Protein AF-A0A5C6W1E1-F1 (afdb_monomer)

Radius of gyration: 13.34 Å; Cα contacts (8 Å, |Δi|>4): 63; chains: 1; bounding box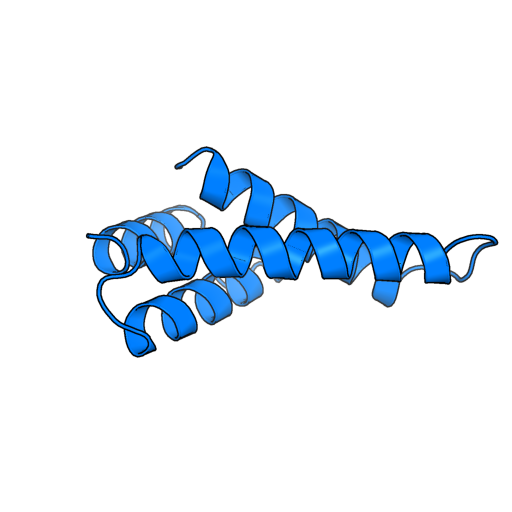: 30×20×38 Å

Solvent-accessible surface area (backbone atoms only — not comparable to full-atom values): 4687 Å² total; per-residue (Å²): 132,56,72,67,60,52,52,47,49,52,46,54,46,52,45,53,49,60,70,74,44,81,90,56,95,60,48,70,59,51,54,50,51,48,48,55,52,47,55,52,48,50,51,54,48,46,71,45,21,71,41,70,70,34,33,53,51,41,52,53,44,47,53,32,36,70,70,68,74,40,54,70,71,57,45,53,50,48,45,63,73,17,41,111

pLDDT: mean 92.9, std 3.71, range [67.62, 95.88]

Secondary structure (DSSP, 8-state):
--HHHHHHHHHHHHHHHHHHSPP-TTHHHHHHHHHHHHHHHHHHHHHHBSSHHHHHHHHHHHHHHHTTSS-HHHHHHHHHHHB-

Organism: NCBI:txid152268

Foldseek 3Di:
DDPLLVQLLVLLLVLVCLVPDDDDPCSVVSNVVSVVVNVVSLVVLCVQFPHVVLSVQLVVQSNCVSVVNHDPVRSVVSSVVGGD

Nearest PDB structures (foldseek):
  1m5i-assembly1_A  TM=4.842E-01  e=4.621E+00  Homo sapiens

Sequence (84 aa):
MDDQLQQYIDIIKKNSETMNGPDYDGREQDLLRQKEDLEMYEHELKMKSRSSENFDKLVDATVCFVNNELSQPELDEIYKQSIK

Mean predicted aligned error: 3.17 Å

Structure (mmCIF, N/CA/C/O backbone):
data_AF-A0A5C6W1E1-F1
#
_entry.id   AF-A0A5C6W1E1-F1
#
loop_
_atom_site.group_PDB
_atom_site.id
_atom_site.type_symbol
_atom_site.label_atom_id
_atom_site.label_alt_id
_atom_site.label_comp_id
_atom_site.label_asym_id
_atom_site.label_entity_id
_atom_site.label_seq_id
_atom_site.pdbx_PDB_ins_code
_atom_site.Cartn_x
_atom_site.Cartn_y
_atom_site.Cartn_z
_atom_site.occupancy
_atom_site.B_iso_or_equiv
_atom_site.auth_seq_id
_atom_site.auth_comp_id
_atom_site.auth_asym_id
_atom_site.auth_atom_id
_atom_site.pdbx_PDB_model_num
ATOM 1 N N . MET A 1 1 ? -2.895 12.038 6.629 1.00 67.62 1 MET A N 1
ATOM 2 C CA . MET A 1 1 ? -2.415 10.669 6.390 1.00 67.62 1 MET A CA 1
ATOM 3 C C . MET A 1 1 ? -1.147 10.443 7.207 1.00 67.62 1 MET A C 1
ATOM 5 O O . MET A 1 1 ? -0.398 11.396 7.376 1.00 67.62 1 MET A O 1
ATOM 9 N N . ASP A 1 2 ? -0.975 9.260 7.798 1.00 84.19 2 ASP A N 1
ATOM 10 C CA . ASP A 1 2 ? 0.229 8.862 8.553 1.00 84.19 2 ASP A CA 1
ATOM 11 C C . ASP A 1 2 ? 1.404 8.627 7.593 1.00 84.19 2 ASP A C 1
ATOM 13 O O . ASP A 1 2 ? 1.199 8.065 6.515 1.00 84.19 2 ASP A O 1
ATOM 17 N N . ASP A 1 3 ? 2.613 9.053 7.968 1.00 86.50 3 ASP A N 1
ATOM 18 C CA . ASP A 1 3 ? 3.799 8.972 7.103 1.00 86.50 3 ASP A CA 1
ATOM 19 C C . ASP A 1 3 ? 4.134 7.526 6.697 1.00 86.50 3 ASP A C 1
ATOM 21 O O . ASP A 1 3 ? 4.573 7.293 5.572 1.00 86.50 3 ASP A O 1
ATOM 25 N N . GLN A 1 4 ? 3.879 6.539 7.565 1.00 86.75 4 GLN A N 1
ATOM 26 C CA . GLN A 1 4 ? 4.106 5.129 7.234 1.00 86.75 4 GLN A CA 1
ATOM 27 C C . GLN A 1 4 ? 3.071 4.594 6.247 1.00 86.75 4 GLN A C 1
ATOM 29 O O . GLN A 1 4 ? 3.423 3.831 5.351 1.00 86.75 4 GLN A O 1
ATOM 34 N N . LEU A 1 5 ? 1.806 5.009 6.377 1.00 89.31 5 LEU A N 1
ATOM 35 C CA . LEU A 1 5 ? 0.776 4.640 5.406 1.00 89.31 5 LEU A CA 1
ATOM 36 C C . LEU A 1 5 ? 1.097 5.231 4.028 1.00 89.31 5 LEU A C 1
ATOM 38 O O . LEU A 1 5 ? 0.965 4.539 3.023 1.00 89.31 5 LEU A O 1
ATOM 42 N N . GLN A 1 6 ? 1.563 6.483 3.981 1.00 92.38 6 GLN A N 1
ATOM 43 C CA . GLN A 1 6 ? 1.974 7.117 2.729 1.00 92.38 6 GLN A CA 1
ATOM 44 C C . GLN A 1 6 ? 3.145 6.371 2.073 1.00 92.38 6 GLN A C 1
ATOM 46 O O . GLN A 1 6 ? 3.095 6.091 0.879 1.00 92.38 6 GLN A O 1
ATOM 51 N N . GLN A 1 7 ? 4.164 5.992 2.849 1.00 92.44 7 GLN A N 1
ATOM 52 C CA . GLN A 1 7 ? 5.298 5.220 2.332 1.00 92.44 7 GLN A CA 1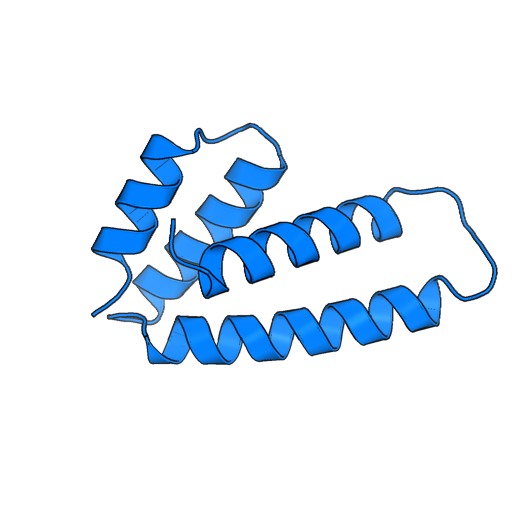
ATOM 53 C C . GLN A 1 7 ? 4.868 3.846 1.803 1.00 92.44 7 GLN A C 1
ATOM 55 O O . GLN A 1 7 ? 5.307 3.438 0.729 1.00 92.44 7 GLN A O 1
ATOM 60 N N . TYR A 1 8 ? 3.961 3.164 2.506 1.00 93.81 8 TYR A N 1
ATOM 61 C CA . TYR A 1 8 ? 3.412 1.886 2.057 1.00 93.81 8 TYR A CA 1
ATOM 62 C C . TYR A 1 8 ? 2.647 2.015 0.727 1.00 93.81 8 TYR A C 1
ATOM 64 O O . TYR A 1 8 ? 2.886 1.238 -0.200 1.00 93.81 8 TYR A O 1
ATOM 72 N N . ILE A 1 9 ? 1.796 3.041 0.591 1.00 94.75 9 ILE A N 1
ATOM 73 C CA . ILE A 1 9 ? 1.095 3.368 -0.663 1.00 94.75 9 ILE A CA 1
ATOM 74 C C . ILE A 1 9 ? 2.089 3.579 -1.809 1.00 94.75 9 ILE A C 1
ATOM 76 O O . ILE A 1 9 ? 1.909 3.027 -2.898 1.00 94.75 9 ILE A O 1
ATOM 80 N N . ASP A 1 10 ? 3.133 4.377 -1.577 1.00 95.19 10 ASP A N 1
ATOM 81 C CA . ASP A 1 10 ? 4.110 4.729 -2.608 1.00 95.19 10 ASP A CA 1
ATOM 82 C C . ASP A 1 10 ? 4.858 3.490 -3.120 1.00 95.19 10 ASP A C 1
ATOM 84 O O . ASP A 1 10 ? 5.116 3.371 -4.321 1.00 95.19 10 ASP A O 1
ATOM 88 N N . ILE A 1 11 ? 5.158 2.534 -2.236 1.00 95.38 11 ILE A N 1
ATOM 89 C CA . ILE A 1 11 ? 5.819 1.282 -2.613 1.00 95.38 11 ILE A CA 1
ATOM 90 C C . ILE A 1 11 ? 4.872 0.367 -3.387 1.00 95.38 11 ILE A C 1
ATOM 92 O O . ILE A 1 11 ? 5.286 -0.153 -4.421 1.00 95.38 11 ILE A O 1
ATOM 96 N N . ILE A 1 12 ? 3.612 0.203 -2.963 1.00 94.75 12 ILE A N 1
ATOM 97 C CA . ILE A 1 12 ? 2.621 -0.582 -3.728 1.00 94.75 12 ILE A CA 1
ATOM 98 C C . ILE A 1 12 ? 2.474 -0.003 -5.134 1.00 94.75 12 ILE A C 1
ATOM 100 O O . ILE A 1 12 ? 2.493 -0.739 -6.122 1.00 94.75 12 ILE A O 1
ATOM 104 N N . LYS A 1 13 ? 2.372 1.324 -5.237 1.00 94.69 13 LYS A N 1
ATOM 105 C CA . LYS A 1 13 ? 2.267 2.010 -6.522 1.00 94.69 13 LYS A CA 1
ATOM 106 C C . LYS A 1 13 ? 3.497 1.760 -7.391 1.00 94.69 13 LYS A C 1
ATOM 108 O O . LYS A 1 13 ? 3.354 1.309 -8.525 1.00 94.69 13 LYS A O 1
ATOM 113 N N . LYS A 1 14 ? 4.697 1.973 -6.848 1.00 94.25 14 LYS A N 1
ATOM 114 C CA . LYS A 1 14 ? 5.958 1.732 -7.560 1.00 94.25 14 LYS A CA 1
ATOM 115 C C . LYS A 1 14 ? 6.105 0.269 -7.984 1.00 94.25 14 LYS A C 1
ATOM 117 O O . LYS A 1 14 ? 6.589 -0.009 -9.082 1.00 94.25 14 LYS A O 1
ATOM 122 N N . ASN A 1 15 ? 5.672 -0.664 -7.142 1.00 94.94 15 ASN A N 1
ATOM 123 C CA . ASN A 1 15 ? 5.696 -2.088 -7.439 1.00 94.94 15 ASN A CA 1
ATOM 124 C C . ASN A 1 15 ? 4.740 -2.457 -8.567 1.00 94.94 15 ASN A C 1
ATOM 126 O O . ASN A 1 15 ? 5.163 -3.092 -9.531 1.00 94.94 15 ASN A O 1
ATOM 130 N N . SER A 1 16 ? 3.504 -1.961 -8.520 1.00 91.94 16 SER A N 1
ATOM 131 C CA . SER A 1 16 ? 2.534 -2.122 -9.603 1.00 91.94 16 SER A CA 1
ATOM 132 C C . SER A 1 16 ? 3.049 -1.536 -10.923 1.00 91.94 16 SER A C 1
ATOM 134 O O . SER A 1 16 ? 2.977 -2.190 -11.964 1.00 91.94 16 SER A O 1
ATOM 136 N N . GLU A 1 17 ? 3.647 -0.343 -10.894 1.00 93.25 17 GLU A N 1
ATOM 137 C CA . GLU A 1 17 ? 4.260 0.288 -12.069 1.00 93.25 17 GLU A CA 1
ATOM 138 C C . GLU A 1 17 ? 5.436 -0.535 -12.620 1.00 93.25 17 GLU A C 1
ATOM 140 O O . GLU A 1 17 ? 5.556 -0.703 -13.831 1.00 93.25 17 GLU A O 1
ATOM 145 N N . THR A 1 18 ? 6.273 -1.110 -11.753 1.00 93.75 18 THR A N 1
ATOM 146 C CA . THR A 1 18 ? 7.422 -1.945 -12.154 1.00 93.75 18 THR A CA 1
ATOM 147 C C . THR A 1 18 ? 6.976 -3.305 -12.710 1.00 93.75 18 THR A C 1
ATOM 149 O O . THR A 1 18 ? 7.555 -3.825 -13.670 1.00 93.75 18 THR A O 1
ATOM 152 N N . MET A 1 19 ? 5.924 -3.895 -12.136 1.00 91.12 19 MET A N 1
ATOM 153 C CA . MET A 1 19 ? 5.340 -5.155 -12.602 1.00 91.12 19 MET A CA 1
ATOM 154 C C . MET A 1 19 ? 4.656 -4.999 -13.961 1.00 91.12 19 MET A C 1
ATOM 156 O O . MET A 1 19 ? 4.828 -5.860 -14.821 1.00 91.12 19 MET A O 1
ATOM 160 N N . ASN A 1 20 ? 3.923 -3.904 -14.165 1.00 91.69 20 ASN A N 1
ATOM 161 C CA . ASN A 1 20 ? 3.150 -3.658 -15.385 1.00 91.69 20 ASN A CA 1
ATOM 162 C C . ASN A 1 20 ? 3.917 -2.860 -16.456 1.00 91.69 20 ASN A C 1
ATOM 164 O O . ASN A 1 20 ? 3.443 -2.726 -17.585 1.00 91.69 20 ASN A O 1
ATOM 168 N N . GLY A 1 21 ? 5.081 -2.313 -16.107 1.00 90.88 21 GLY A N 1
ATOM 169 C CA . GLY A 1 21 ? 5.928 -1.526 -16.993 1.00 90.88 21 GLY A CA 1
ATOM 170 C C . GLY A 1 21 ? 6.699 -2.354 -18.029 1.00 90.88 21 GLY A C 1
ATOM 171 O O . GLY A 1 21 ? 6.711 -3.589 -17.980 1.00 90.88 21 GLY A O 1
ATOM 172 N N . PRO A 1 22 ? 7.358 -1.675 -18.988 1.00 90.69 22 PRO A N 1
ATOM 173 C CA . PRO A 1 22 ? 8.241 -2.327 -19.946 1.00 90.69 22 PRO A CA 1
ATOM 174 C C . PRO A 1 22 ? 9.411 -3.003 -19.231 1.00 90.69 22 PRO A C 1
ATOM 176 O O . PRO A 1 22 ? 9.833 -2.579 -18.156 1.00 90.69 22 PRO A O 1
ATOM 179 N N . ASP A 1 23 ? 9.950 -4.045 -19.853 1.00 93.38 23 ASP A N 1
ATOM 180 C CA . ASP A 1 23 ? 11.114 -4.732 -19.312 1.00 93.38 23 ASP A CA 1
ATOM 181 C C . ASP A 1 23 ? 12.380 -3.874 -19.443 1.00 93.38 23 ASP A C 1
ATOM 183 O O . ASP A 1 23 ? 12.551 -3.155 -20.433 1.00 93.38 23 ASP A O 1
ATOM 187 N N . TYR A 1 24 ? 13.253 -3.935 -18.439 1.00 93.75 24 TYR A N 1
ATOM 188 C CA . TYR A 1 24 ? 14.501 -3.174 -18.403 1.00 93.75 24 TYR A CA 1
ATOM 189 C C . TYR A 1 24 ? 15.571 -3.878 -17.563 1.00 93.75 24 TYR A C 1
ATOM 191 O O . TYR A 1 24 ? 15.269 -4.610 -16.616 1.00 93.75 24 TYR A O 1
ATOM 199 N N . ASP A 1 25 ? 16.839 -3.619 -17.882 1.00 95.88 25 ASP A N 1
ATOM 200 C CA . ASP A 1 25 ? 17.972 -4.159 -17.130 1.00 95.88 25 ASP A CA 1
ATOM 201 C C . ASP A 1 25 ? 17.922 -3.687 -15.670 1.00 95.88 25 ASP A C 1
ATOM 203 O O . ASP A 1 25 ? 17.983 -2.492 -15.383 1.00 95.88 25 ASP A O 1
ATOM 207 N N . GLY A 1 26 ? 17.831 -4.636 -14.736 1.00 94.44 26 GLY A N 1
ATOM 208 C CA . GLY A 1 26 ? 17.725 -4.354 -13.300 1.00 94.44 26 GLY A CA 1
ATOM 209 C C . GLY A 1 26 ? 16.303 -4.403 -12.737 1.00 94.44 26 GLY A C 1
ATOM 210 O O . GLY A 1 26 ? 16.152 -4.366 -11.517 1.00 94.44 26 GLY A O 1
ATOM 211 N N . ARG A 1 27 ? 15.272 -4.592 -13.573 1.00 94.56 27 ARG A N 1
ATOM 212 C CA . ARG A 1 27 ? 13.874 -4.719 -13.128 1.00 94.56 27 ARG A CA 1
ATOM 213 C C . ARG A 1 27 ? 13.672 -5.790 -12.061 1.00 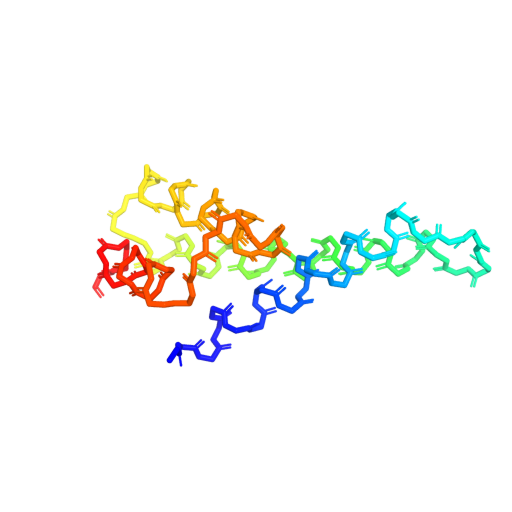94.56 27 ARG A C 1
ATOM 215 O O . ARG A 1 27 ? 12.985 -5.547 -11.077 1.00 94.56 27 ARG A O 1
ATOM 222 N N . GLU A 1 28 ? 14.288 -6.961 -12.213 1.00 94.69 28 GLU A N 1
ATOM 223 C CA . GLU A 1 28 ? 14.184 -8.038 -11.217 1.00 94.69 28 GLU A CA 1
ATOM 224 C C . GLU A 1 28 ? 14.768 -7.635 -9.855 1.00 94.69 28 GLU A C 1
ATOM 226 O O . GLU A 1 28 ? 14.205 -7.969 -8.814 1.00 94.69 28 GLU A O 1
ATOM 231 N N . GLN A 1 29 ? 15.875 -6.884 -9.848 1.00 95.56 29 GLN A N 1
ATOM 232 C CA . GLN A 1 29 ? 16.489 -6.390 -8.614 1.00 95.56 29 GLN A CA 1
ATOM 233 C C . GLN A 1 29 ? 15.630 -5.306 -7.962 1.00 95.56 29 GLN A C 1
ATOM 235 O O . GLN A 1 29 ? 15.505 -5.277 -6.739 1.00 95.56 29 GLN A O 1
ATOM 240 N N . ASP A 1 30 ? 15.018 -4.436 -8.766 1.00 95.12 30 ASP A N 1
ATOM 241 C CA . ASP A 1 30 ? 14.085 -3.429 -8.269 1.00 95.12 30 ASP A CA 1
ATOM 242 C C . ASP A 1 30 ? 12.827 -4.073 -7.682 1.00 95.12 30 ASP A C 1
ATOM 244 O O . ASP A 1 30 ? 12.415 -3.688 -6.590 1.00 95.12 30 ASP A O 1
ATOM 248 N N . LEU A 1 31 ? 12.259 -5.087 -8.343 1.00 94.69 31 LEU A N 1
ATOM 249 C CA . LEU A 1 31 ? 11.133 -5.862 -7.815 1.00 94.69 31 LEU A CA 1
ATOM 250 C C . LEU A 1 31 ? 11.495 -6.565 -6.503 1.00 94.69 31 LEU A C 1
ATOM 252 O O . LEU A 1 31 ? 10.679 -6.585 -5.583 1.00 94.69 31 LEU A O 1
ATOM 256 N N . LEU A 1 32 ? 12.712 -7.107 -6.391 1.00 95.75 32 LEU A N 1
ATOM 257 C CA . LEU A 1 32 ? 13.185 -7.736 -5.160 1.00 95.75 32 LEU A CA 1
ATOM 258 C C . LEU A 1 32 ? 13.274 -6.726 -4.008 1.00 95.75 32 LEU A C 1
ATOM 260 O O . LEU A 1 32 ? 12.719 -6.982 -2.946 1.00 95.75 32 LEU A O 1
ATOM 264 N N . ARG A 1 33 ? 13.897 -5.563 -4.233 1.00 95.62 33 ARG A N 1
ATOM 265 C CA . ARG A 1 33 ? 14.000 -4.501 -3.215 1.00 95.62 33 ARG A CA 1
ATOM 266 C C . ARG A 1 33 ? 12.633 -3.979 -2.794 1.00 95.62 33 ARG A C 1
ATOM 268 O O . ARG A 1 33 ? 12.361 -3.842 -1.612 1.00 95.62 33 ARG A O 1
ATOM 275 N N . GLN A 1 34 ? 11.750 -3.738 -3.761 1.00 95.19 34 GLN A N 1
ATOM 276 C CA . GLN A 1 34 ? 10.387 -3.290 -3.477 1.00 95.19 34 GLN A CA 1
ATOM 277 C C . GLN A 1 34 ? 9.612 -4.327 -2.661 1.00 95.19 34 GLN A C 1
ATOM 279 O O . GLN A 1 34 ? 8.821 -3.952 -1.804 1.00 95.19 34 GLN A O 1
ATOM 284 N N . LYS A 1 35 ? 9.844 -5.624 -2.895 1.00 94.44 35 LYS A N 1
ATOM 285 C CA . LYS A 1 35 ? 9.255 -6.690 -2.083 1.00 94.44 35 LYS A CA 1
ATOM 286 C C . LYS A 1 35 ? 9.785 -6.673 -0.645 1.00 94.44 35 LYS A C 1
ATOM 288 O O . LYS A 1 35 ? 8.990 -6.803 0.277 1.00 94.44 35 LYS A O 1
ATOM 293 N N . GLU A 1 36 ? 11.091 -6.497 -0.453 1.00 95.81 36 GLU A N 1
ATOM 294 C CA . GLU A 1 36 ? 11.689 -6.361 0.885 1.00 95.81 36 GLU A CA 1
ATOM 295 C C . GLU A 1 36 ? 11.120 -5.141 1.628 1.00 95.81 36 GLU A C 1
ATOM 297 O O . GLU A 1 36 ? 10.758 -5.244 2.802 1.00 95.81 36 GLU A O 1
ATOM 302 N N . ASP A 1 37 ? 10.967 -4.011 0.929 1.00 94.94 37 ASP A N 1
ATOM 303 C CA . ASP A 1 37 ? 10.342 -2.810 1.481 1.00 94.94 37 ASP A CA 1
ATOM 304 C C . ASP A 1 37 ? 8.876 -3.084 1.872 1.00 94.94 37 ASP A C 1
ATOM 306 O O . ASP A 1 37 ? 8.472 -2.772 2.993 1.00 94.94 37 ASP A O 1
ATOM 310 N N . LEU A 1 38 ? 8.083 -3.722 0.998 1.00 94.12 38 LEU A N 1
ATOM 311 C CA . LEU A 1 38 ? 6.696 -4.108 1.301 1.00 94.12 38 LEU A CA 1
ATOM 312 C C . LEU A 1 38 ? 6.610 -4.968 2.563 1.00 94.12 38 LEU A C 1
ATOM 314 O O . LEU A 1 38 ? 5.829 -4.650 3.455 1.00 94.12 38 LEU A O 1
ATOM 318 N N . GLU A 1 39 ? 7.433 -6.013 2.672 1.00 94.25 39 GLU A N 1
ATOM 319 C CA . GLU A 1 39 ? 7.444 -6.905 3.837 1.00 94.25 39 GLU A CA 1
ATOM 320 C C . GLU A 1 39 ? 7.770 -6.148 5.137 1.00 94.25 39 GLU A C 1
ATOM 322 O O . GLU A 1 39 ? 7.157 -6.402 6.179 1.00 94.25 39 GLU A O 1
ATOM 327 N N . MET A 1 40 ? 8.697 -5.186 5.082 1.00 94.69 40 MET A N 1
ATOM 328 C CA . MET A 1 40 ? 9.043 -4.334 6.221 1.00 94.69 40 MET A CA 1
ATOM 329 C C . MET A 1 40 ? 7.858 -3.455 6.652 1.00 94.69 40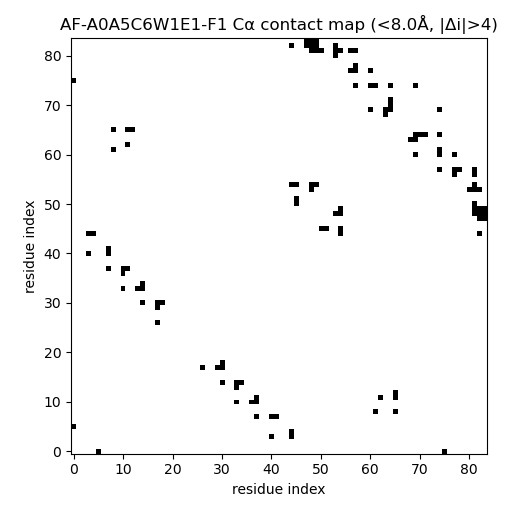 MET A C 1
ATOM 331 O O . MET A 1 40 ? 7.477 -3.476 7.825 1.00 94.69 40 MET A O 1
ATOM 335 N N . TYR A 1 41 ? 7.242 -2.718 5.725 1.00 92.50 41 TYR A N 1
ATOM 336 C CA . TYR A 1 41 ? 6.115 -1.835 6.049 1.00 92.50 41 TYR A CA 1
ATOM 337 C C . TYR A 1 41 ? 4.868 -2.610 6.484 1.00 92.50 41 TYR A C 1
ATOM 339 O O . TYR A 1 41 ? 4.185 -2.201 7.425 1.00 92.50 41 TYR A O 1
ATOM 347 N N . GLU A 1 42 ? 4.591 -3.759 5.869 1.00 93.12 42 GLU A N 1
ATOM 348 C CA . GLU A 1 42 ? 3.504 -4.648 6.284 1.00 93.12 42 GLU A CA 1
ATOM 349 C C . GLU A 1 42 ? 3.705 -5.153 7.709 1.00 93.12 42 GLU A C 1
ATOM 351 O O . GLU A 1 42 ? 2.758 -5.178 8.501 1.00 93.12 42 GLU A O 1
ATOM 356 N N . HIS A 1 43 ? 4.940 -5.504 8.075 1.00 93.56 43 HIS A N 1
ATOM 357 C CA . HIS A 1 43 ? 5.256 -5.902 9.438 1.00 93.56 43 HIS A CA 1
ATOM 358 C C . HIS A 1 43 ? 4.957 -4.779 10.444 1.00 93.56 43 HIS A C 1
ATOM 360 O O . HIS A 1 43 ? 4.308 -5.016 11.468 1.00 93.56 43 HIS A O 1
ATOM 366 N N . GLU A 1 44 ? 5.368 -3.547 10.145 1.00 92.00 44 GLU A N 1
ATOM 367 C CA . GLU A 1 44 ? 5.121 -2.386 11.005 1.00 92.00 44 GLU A CA 1
ATOM 368 C C . GLU A 1 44 ? 3.625 -2.053 11.130 1.00 92.00 44 GLU A C 1
ATOM 370 O O . GLU A 1 44 ? 3.109 -1.873 12.242 1.00 92.00 44 GLU A O 1
ATOM 375 N N . LEU A 1 45 ? 2.898 -2.039 10.011 1.00 91.62 45 LEU A N 1
ATOM 376 C CA . LEU A 1 45 ? 1.454 -1.799 9.984 1.00 91.62 45 LEU A CA 1
ATOM 377 C C . LEU A 1 45 ? 0.687 -2.887 10.739 1.00 91.62 45 LEU A C 1
ATOM 379 O O . LEU A 1 45 ? -0.242 -2.587 11.496 1.00 91.62 45 LEU A O 1
ATOM 383 N N . LYS A 1 46 ? 1.102 -4.149 10.618 1.00 93.00 46 LYS A N 1
ATOM 384 C CA . LYS A 1 46 ? 0.506 -5.267 11.356 1.00 93.00 46 LYS A CA 1
ATOM 385 C C . LYS A 1 46 ? 0.706 -5.140 12.865 1.00 93.00 46 LYS A C 1
ATOM 387 O O . LYS A 1 46 ? -0.210 -5.441 13.628 1.00 93.00 46 LYS A O 1
ATOM 392 N N 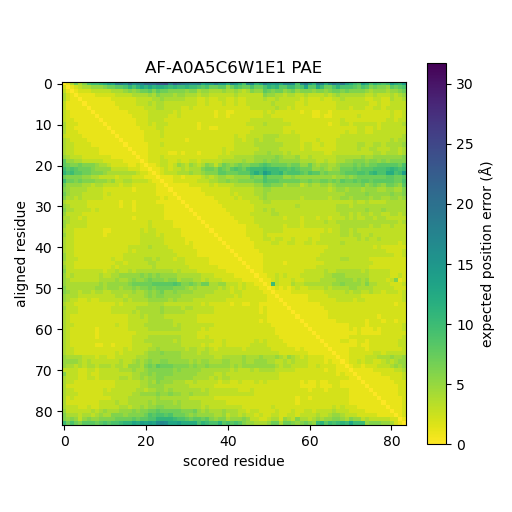. MET A 1 47 ? 1.861 -4.647 13.311 1.00 91.88 47 MET A N 1
ATOM 393 C CA . MET A 1 47 ? 2.129 -4.391 14.734 1.00 91.88 47 MET A CA 1
ATOM 394 C C . MET A 1 47 ? 1.239 -3.271 15.301 1.00 91.88 47 MET A C 1
ATOM 396 O O . MET A 1 47 ? 0.739 -3.378 16.431 1.00 91.88 47 MET A O 1
ATOM 400 N N . LYS A 1 48 ? 0.990 -2.226 14.500 1.00 90.12 48 LYS A N 1
ATOM 401 C CA . LYS A 1 48 ? 0.067 -1.125 14.829 1.00 90.12 48 LYS A CA 1
ATOM 402 C C . LYS A 1 48 ? -1.408 -1.526 14.761 1.00 90.12 48 LYS A C 1
ATOM 404 O O . LYS A 1 48 ? -2.237 -0.928 15.449 1.00 90.12 48 LYS A O 1
ATOM 409 N N . SER A 1 49 ? -1.739 -2.534 13.962 1.00 91.50 49 SER A N 1
ATOM 410 C CA . SER A 1 49 ? -3.116 -2.965 13.734 1.00 91.50 49 SER A CA 1
ATOM 411 C C . SER A 1 49 ? -3.756 -3.567 14.987 1.00 91.50 49 SER A C 1
ATOM 413 O O . SER A 1 49 ? -3.110 -4.221 15.815 1.00 91.50 49 SER A O 1
ATOM 415 N N . ARG A 1 50 ? -5.064 -3.342 15.143 1.00 90.94 50 ARG A N 1
ATOM 416 C CA . ARG A 1 50 ? -5.876 -3.871 16.255 1.00 90.94 50 ARG A CA 1
ATOM 417 C C . ARG A 1 50 ? -6.045 -5.388 16.186 1.00 90.94 50 ARG A C 1
ATOM 419 O O . ARG A 1 50 ? -6.117 -6.033 17.228 1.00 90.94 50 ARG A O 1
ATOM 426 N N . SER A 1 51 ? -6.093 -5.943 14.979 1.00 92.62 51 SER A N 1
ATOM 427 C CA . SER A 1 51 ? -6.228 -7.372 14.689 1.00 92.62 51 SER A CA 1
ATOM 428 C C . SER A 1 51 ? -5.601 -7.692 13.329 1.00 92.62 51 SER A C 1
ATOM 430 O O . SER A 1 51 ? -5.319 -6.782 12.548 1.00 92.62 51 SER A O 1
ATOM 432 N N . SER A 1 52 ? -5.405 -8.980 13.030 1.00 91.81 52 SER A N 1
ATOM 433 C CA . SER A 1 52 ? -5.015 -9.415 11.682 1.00 91.81 52 SER A CA 1
ATOM 434 C C . SER A 1 52 ? -6.081 -9.069 10.644 1.00 91.81 52 SER A C 1
ATOM 436 O O . SER A 1 52 ? -5.740 -8.572 9.587 1.00 91.81 52 SER A O 1
ATOM 438 N N . GLU A 1 53 ? -7.365 -9.223 10.979 1.00 94.12 53 GLU A N 1
ATOM 439 C CA . GLU A 1 53 ? -8.476 -8.868 10.084 1.00 94.12 53 GLU A CA 1
ATOM 440 C C . GLU A 1 53 ? -8.461 -7.378 9.705 1.00 94.12 53 GLU A C 1
ATOM 442 O O . GLU A 1 53 ? -8.733 -7.013 8.566 1.00 94.12 53 GLU A O 1
ATOM 447 N N . ASN A 1 54 ? -8.128 -6.501 10.654 1.00 92.69 54 ASN A N 1
ATOM 448 C CA . ASN A 1 54 ? -8.009 -5.072 10.383 1.00 92.69 54 ASN A CA 1
ATOM 449 C C . ASN A 1 54 ? -6.790 -4.750 9.515 1.00 92.69 54 ASN A C 1
ATOM 451 O O . ASN A 1 54 ? -6.862 -3.856 8.679 1.00 92.69 54 ASN A O 1
ATOM 455 N N . PHE A 1 55 ? -5.687 -5.475 9.705 1.00 94.38 55 PHE A N 1
ATOM 456 C CA . PHE A 1 55 ? -4.528 -5.363 8.827 1.00 94.38 55 PHE A CA 1
ATOM 457 C C . PHE A 1 55 ? -4.880 -5.792 7.396 1.00 94.38 55 PHE A C 1
ATOM 459 O O . PHE A 1 55 ? -4.627 -5.030 6.470 1.00 94.38 55 PHE A O 1
ATOM 466 N N . ASP A 1 56 ? -5.543 -6.937 7.219 1.00 94.75 56 ASP A N 1
ATOM 467 C CA . ASP A 1 56 ? -5.943 -7.437 5.896 1.00 94.75 56 ASP A CA 1
ATOM 468 C C . ASP A 1 56 ? -6.859 -6.426 5.177 1.00 94.75 56 ASP A C 1
ATOM 470 O O . ASP A 1 56 ? -6.620 -6.071 4.026 1.00 94.75 56 ASP A O 1
ATOM 474 N N . LYS A 1 57 ? -7.839 -5.847 5.893 1.00 94.94 57 LYS A N 1
ATOM 475 C CA . LYS A 1 57 ? -8.700 -4.770 5.365 1.00 94.94 57 LYS A CA 1
ATOM 476 C C . LYS A 1 57 ? -7.919 -3.523 4.955 1.00 94.94 57 LYS A C 1
ATOM 478 O O . LYS A 1 57 ? -8.283 -2.873 3.979 1.00 94.94 57 LYS A O 1
ATOM 483 N N . LEU A 1 58 ? -6.886 -3.157 5.714 1.00 94.56 58 LEU A N 1
ATOM 484 C CA . LEU A 1 58 ? -6.035 -2.017 5.385 1.00 94.56 58 LEU A CA 1
ATOM 485 C C . LEU A 1 58 ? -5.221 -2.286 4.114 1.00 94.56 58 LEU A C 1
ATOM 487 O O . LEU A 1 58 ? -5.124 -1.398 3.268 1.00 94.56 58 LEU A O 1
ATOM 491 N N . VAL A 1 59 ? -4.665 -3.491 3.965 1.00 94.56 59 VAL A N 1
ATOM 492 C CA . VAL A 1 59 ? -3.933 -3.899 2.756 1.00 94.56 59 VAL A CA 1
ATOM 493 C C . VAL A 1 59 ? -4.855 -3.839 1.538 1.00 94.56 59 VAL A C 1
ATOM 495 O O . VAL A 1 59 ? -4.539 -3.134 0.579 1.00 94.56 59 VAL A O 1
ATOM 498 N N . ASP A 1 60 ? -6.031 -4.468 1.616 1.00 95.81 60 ASP A N 1
ATOM 499 C CA . ASP A 1 60 ? -7.034 -4.446 0.544 1.00 95.81 60 ASP A CA 1
ATOM 500 C C . ASP A 1 60 ? -7.429 -3.009 0.171 1.00 95.81 60 ASP A C 1
ATOM 502 O O . ASP A 1 60 ? -7.418 -2.633 -1.001 1.00 95.81 60 ASP A O 1
ATOM 506 N N . ALA A 1 61 ? -7.712 -2.164 1.167 1.00 95.62 61 ALA A N 1
ATOM 507 C CA . ALA A 1 61 ? -8.060 -0.765 0.937 1.00 95.62 61 ALA A CA 1
ATOM 508 C C . ALA A 1 61 ? -6.924 0.021 0.272 1.00 95.62 61 ALA A C 1
ATOM 510 O O . ALA A 1 61 ? -7.179 0.868 -0.585 1.00 95.62 61 ALA A O 1
ATOM 511 N N . THR A 1 62 ? -5.673 -0.261 0.639 1.00 94.62 62 THR A N 1
ATOM 512 C CA . THR A 1 62 ? -4.502 0.400 0.052 1.00 94.62 62 THR A CA 1
ATOM 513 C C . THR A 1 62 ? -4.336 0.015 -1.419 1.00 94.62 62 THR A C 1
ATOM 515 O O . THR A 1 62 ? -4.078 0.881 -2.256 1.00 94.62 62 THR A O 1
ATOM 518 N N . VAL A 1 63 ? -4.559 -1.256 -1.763 1.00 94.31 63 VAL A N 1
ATOM 519 C CA . VAL A 1 63 ? -4.557 -1.731 -3.155 1.00 94.31 63 VAL A CA 1
ATOM 520 C C . VAL A 1 63 ? -5.688 -1.082 -3.959 1.00 94.31 63 VAL A C 1
ATOM 522 O O . VAL A 1 63 ? -5.432 -0.540 -5.036 1.00 94.31 63 VAL A O 1
ATOM 525 N N . CYS A 1 64 ? -6.913 -1.046 -3.420 1.00 95.19 64 CYS A N 1
ATOM 526 C CA . CYS A 1 64 ? -8.042 -0.352 -4.050 1.00 95.19 64 CYS A CA 1
ATOM 527 C C . CYS A 1 64 ? -7.740 1.140 -4.269 1.00 95.19 64 CYS A C 1
ATOM 529 O O . CYS A 1 64 ? -8.042 1.691 -5.326 1.00 95.19 64 CYS A O 1
ATOM 531 N N . PHE A 1 65 ? -7.100 1.800 -3.299 1.00 94.88 65 PHE A N 1
ATOM 532 C CA . PHE A 1 65 ? -6.700 3.202 -3.418 1.00 94.88 65 PHE A CA 1
ATOM 533 C C . PHE A 1 65 ? -5.6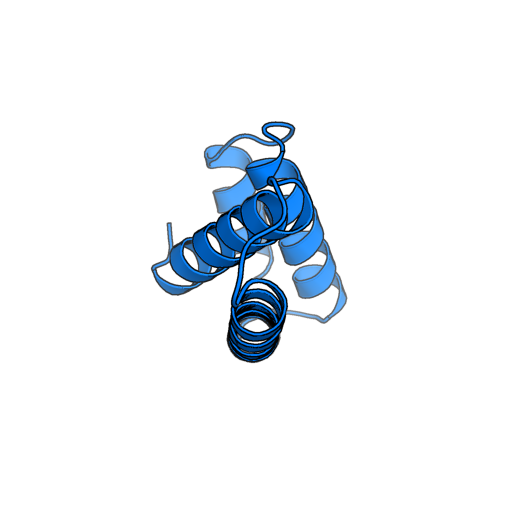89 3.419 -4.551 1.00 94.88 65 PHE A C 1
ATOM 535 O O . PHE A 1 65 ? -5.880 4.310 -5.379 1.00 94.88 65 PHE A O 1
ATOM 542 N N . VAL A 1 66 ? -4.650 2.582 -4.647 1.00 94.19 6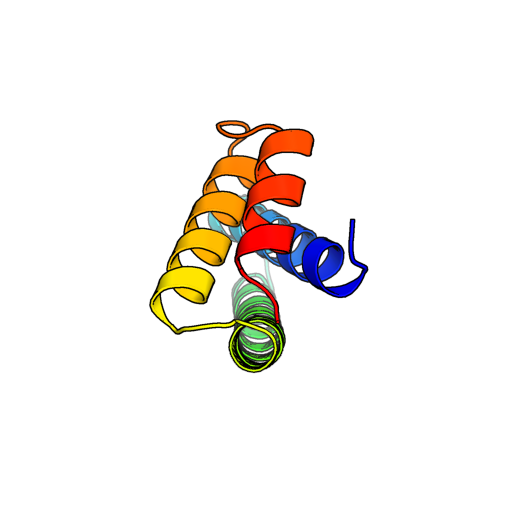6 VAL A N 1
ATOM 543 C CA . VAL A 1 66 ? -3.648 2.659 -5.728 1.00 94.19 66 VAL A CA 1
ATOM 544 C C . VAL A 1 66 ? -4.283 2.445 -7.107 1.00 94.19 66 VAL A C 1
ATOM 546 O O . VAL A 1 66 ? -3.892 3.103 -8.073 1.00 94.19 66 VAL A O 1
ATOM 549 N N . ASN A 1 67 ? -5.307 1.595 -7.194 1.00 92.44 67 ASN A N 1
ATOM 550 C CA . ASN A 1 67 ? -6.067 1.359 -8.422 1.00 92.44 67 ASN A CA 1
ATOM 551 C C . ASN A 1 67 ? -7.127 2.441 -8.720 1.00 92.44 67 ASN A C 1
ATOM 553 O O . ASN A 1 67 ? -7.810 2.355 -9.738 1.00 92.44 67 ASN A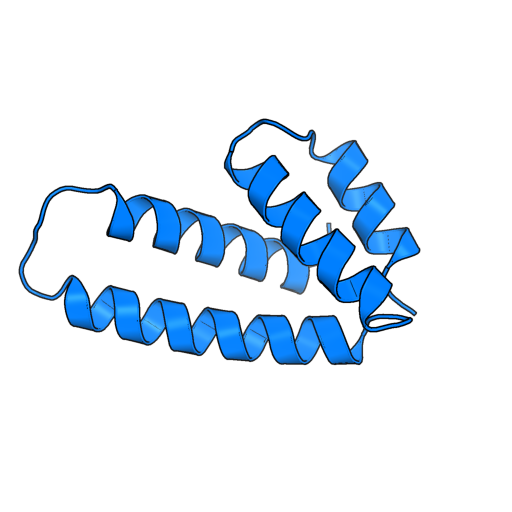 O 1
ATOM 557 N N . ASN A 1 68 ? -7.231 3.496 -7.900 1.00 92.00 68 ASN A N 1
ATOM 558 C CA . ASN A 1 68 ? -8.261 4.545 -7.974 1.00 92.00 68 ASN A CA 1
ATOM 559 C C . ASN A 1 68 ? -9.702 4.029 -7.783 1.00 92.00 68 ASN A C 1
ATOM 561 O O . ASN A 1 68 ? -10.658 4.665 -8.225 1.00 92.00 68 ASN A O 1
ATOM 565 N N . GLU A 1 69 ? -9.863 2.886 -7.120 1.00 95.00 69 GLU A N 1
ATOM 566 C CA . GLU A 1 69 ? -11.156 2.276 -6.782 1.00 95.00 69 GLU A CA 1
ATOM 567 C C . GLU A 1 69 ? -11.670 2.731 -5.407 1.00 95.00 69 GLU A C 1
ATOM 569 O O . GLU A 1 69 ? -12.816 2.468 -5.049 1.00 95.00 69 GLU A O 1
ATOM 574 N N . LEU A 1 70 ? -10.824 3.422 -4.639 1.00 95.44 70 LEU A N 1
ATOM 575 C CA . LEU A 1 70 ? -11.116 3.934 -3.306 1.00 95.44 70 LEU A CA 1
ATOM 576 C C . LEU A 1 70 ? -10.540 5.347 -3.157 1.00 95.44 70 LEU A C 1
ATOM 578 O O . LEU A 1 70 ? -9.441 5.631 -3.635 1.00 95.44 70 LEU A O 1
ATOM 582 N N . SER A 1 71 ? -11.276 6.253 -2.516 1.00 94.44 71 SER A N 1
ATOM 583 C CA . SER A 1 71 ? -10.834 7.636 -2.323 1.00 94.44 71 SER A CA 1
ATOM 584 C C . SER A 1 71 ? -9.921 7.795 -1.103 1.00 94.44 71 SER A C 1
ATOM 586 O O . SER A 1 71 ? -9.936 7.000 -0.164 1.00 94.44 71 SER A O 1
ATOM 588 N N . GLN A 1 72 ? -9.133 8.874 -1.078 1.00 92.81 72 GLN A N 1
ATOM 589 C CA . GLN A 1 72 ? -8.247 9.165 0.054 1.00 92.81 72 GLN A CA 1
ATOM 590 C C . GLN A 1 72 ? -8.988 9.296 1.403 1.00 92.81 72 GLN A C 1
ATOM 592 O O . GLN A 1 72 ? -8.496 8.742 2.387 1.00 92.81 72 GLN A O 1
ATOM 597 N N . PRO A 1 73 ? -10.158 9.968 1.494 1.00 94.62 73 PRO A N 1
ATOM 598 C CA . PRO A 1 73 ? -10.926 10.016 2.739 1.00 94.62 73 PRO A CA 1
ATOM 599 C C . PRO A 1 73 ? -11.374 8.639 3.241 1.00 94.62 73 PRO A C 1
ATOM 601 O O . PRO A 1 73 ? -11.327 8.394 4.445 1.00 94.62 73 PRO A O 1
ATOM 604 N N . GLU A 1 74 ? -11.773 7.740 2.336 1.00 95.12 74 GLU A N 1
ATOM 605 C CA . GLU A 1 74 ? -12.167 6.368 2.684 1.00 95.12 74 GLU A CA 1
ATOM 606 C C . GLU A 1 74 ? -10.970 5.567 3.211 1.00 95.12 74 GLU A C 1
ATOM 608 O O . GLU A 1 74 ? -11.091 4.869 4.218 1.00 95.12 74 GLU A O 1
ATOM 613 N N . LEU A 1 75 ? -9.790 5.724 2.597 1.00 95.00 75 LEU A N 1
ATOM 614 C CA . LEU A 1 75 ? -8.570 5.065 3.069 1.00 95.00 75 LEU A CA 1
ATOM 615 C C . LEU A 1 75 ? -8.174 5.555 4.464 1.00 95.00 75 LEU A C 1
ATOM 617 O O . LEU A 1 75 ? -7.854 4.753 5.341 1.00 95.00 75 LEU A O 1
ATOM 621 N N . ASP A 1 76 ? -8.227 6.870 4.685 1.00 92.69 76 ASP A N 1
ATOM 622 C CA . ASP A 1 76 ? -7.924 7.479 5.981 1.00 92.69 76 ASP A CA 1
ATOM 623 C C . ASP A 1 76 ? -8.893 6.997 7.077 1.00 92.69 76 ASP A C 1
ATOM 625 O O . ASP A 1 76 ? -8.490 6.837 8.234 1.00 92.69 76 ASP A O 1
ATOM 629 N N . GLU A 1 77 ? -10.169 6.772 6.746 1.00 94.12 77 GLU A N 1
ATOM 630 C CA . GLU A 1 77 ? -11.150 6.211 7.677 1.00 94.12 77 GLU A CA 1
ATOM 631 C C . GLU A 1 77 ? -10.828 4.753 8.026 1.00 94.12 77 GLU A C 1
ATOM 633 O O . GLU A 1 77 ? -10.742 4.417 9.213 1.00 94.12 77 GLU A O 1
ATOM 638 N N . ILE A 1 78 ? -10.574 3.910 7.021 1.00 94.19 78 ILE A N 1
ATOM 639 C CA . ILE A 1 78 ? -10.200 2.503 7.221 1.00 94.19 78 ILE A CA 1
ATOM 640 C C . ILE A 1 78 ? -8.917 2.406 8.050 1.00 94.19 78 ILE A C 1
ATOM 642 O O . ILE A 1 78 ? -8.863 1.632 9.007 1.00 94.19 78 ILE A O 1
ATOM 646 N N . TYR A 1 79 ? -7.910 3.233 7.761 1.00 93.00 79 TYR A N 1
ATOM 647 C CA . TYR A 1 79 ? -6.665 3.272 8.525 1.00 93.00 79 TYR A CA 1
ATOM 648 C C . TYR A 1 79 ? -6.906 3.588 10.005 1.00 93.00 79 TYR A C 1
ATOM 650 O O . TYR A 1 79 ? -6.462 2.839 10.876 1.00 93.00 79 TYR A O 1
ATOM 658 N N . LYS A 1 80 ? -7.685 4.635 10.310 1.00 92.25 80 LYS A N 1
ATOM 659 C CA . LYS A 1 80 ? -8.027 5.014 11.695 1.00 92.25 80 LYS A CA 1
ATOM 660 C C . LYS A 1 80 ? -8.787 3.920 12.442 1.00 92.25 80 LYS A C 1
ATOM 662 O O . LYS A 1 80 ? -8.601 3.763 13.646 1.00 92.25 80 LYS A O 1
ATOM 667 N N . GLN A 1 81 ? -9.655 3.182 11.753 1.00 92.50 81 GLN A N 1
ATOM 668 C CA . GLN A 1 81 ? -10.383 2.055 12.343 1.00 92.50 81 GLN A CA 1
ATOM 669 C C . GLN A 1 81 ? -9.484 0.823 12.543 1.00 92.50 81 GLN A C 1
ATOM 671 O O . GLN A 1 81 ? -9.741 0.003 13.431 1.00 92.50 81 GLN A O 1
ATOM 676 N N . SER A 1 82 ? -8.422 0.705 11.743 1.00 90.44 82 SER A N 1
ATOM 677 C CA . SER A 1 82 ? -7.554 -0.470 11.700 1.00 90.44 82 SER A CA 1
ATOM 678 C C . SER A 1 82 ? -6.429 -0.439 12.731 1.00 90.44 82 SER A C 1
ATOM 680 O O . SER A 1 82 ? -6.080 -1.494 13.264 1.00 90.44 82 SER A O 1
ATOM 682 N N . ILE A 1 83 ? -5.908 0.743 13.069 1.00 88.81 83 ILE A N 1
ATOM 683 C CA . ILE A 1 83 ? -4.792 0.931 14.013 1.00 88.81 83 ILE A CA 1
ATOM 684 C C . ILE A 1 83 ? -5.250 1.156 15.463 1.00 88.81 83 ILE A C 1
ATOM 686 O O . ILE A 1 83 ? -6.356 1.638 15.712 1.00 88.81 83 ILE A O 1
ATOM 690 N N . LYS A 1 84 ? -4.418 0.758 16.431 1.00 82.44 84 LYS 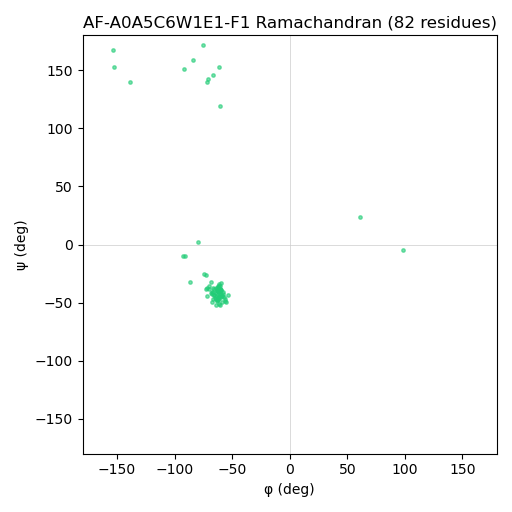A N 1
ATOM 691 C CA . LYS A 1 84 ? -4.677 0.893 17.879 1.00 82.44 84 LYS A CA 1
ATOM 692 C C . LYS A 1 84 ? -4.702 2.343 18.349 1.00 82.44 84 LYS A C 1
ATOM 694 O O . LYS A 1 84 ? -3.816 3.116 17.933 1.00 82.44 84 LYS A O 1
#

InterPro domains:
  IPR020302 Uncharacterized YnfE-like [PF17452] (3-80)